Protein AF-A0A8J1U2Q8-F1 (afdb_monomer_lite)

Secondary structure (DSSP, 8-state):
----HHHHHHHH-HHHHHHHHHH---TTS-HHHHHHHHHHHHHHH-SS-STTHHHIIIIIHHHHHHHHHHHHHT--HHHHHHHHHHHHHHHHHHHHHTT--

Radius of gyration: 15.19 Å; chains: 1; bounding box: 33×41×39 Å

pLDDT: mean 83.99, std 15.17, range [39.38, 96.31]

Foldseek 3Di:
DDDDQLVVLCVVDDPSLVVLLVLQQQPVDDPVVLVVQLVVVCVVPVVPHCPCVSVCRSPVSSVVSLVVCCVVVVDDSVVSSVVSVVNRVVVVVVVVVVVPD

Sequence (101 aa):
KVYNRRHEDYKQGGKAKVNLMYQVRLGIFYEEQHEVVIEQLMAIFCKTNFTLLDYILKVLLPEMLVKIYMDVKHSTHDEAEQFMEDALENSQDFMLIDKTV

Structure (mmCIF, N/CA/C/O backbone):
data_AF-A0A8J1U2Q8-F1
#
_entry.id   AF-A0A8J1U2Q8-F1
#
loop_
_atom_site.group_PDB
_atom_site.id
_atom_site.type_symbol
_atom_site.label_atom_id
_atom_site.label_alt_id
_atom_site.label_comp_id
_atom_site.label_asym_id
_atom_site.label_entity_id
_atom_site.label_seq_id
_atom_site.pdbx_PDB_ins_code
_atom_site.Cartn_x
_atom_site.Cartn_y
_atom_site.Cartn_z
_atom_site.occupancy
_atom_site.B_iso_or_equiv
_atom_site.auth_seq_id
_atom_site.auth_comp_id
_atom_site.auth_asym_id
_atom_site.auth_atom_id
_atom_site.pdbx_PDB_model_num
ATOM 1 N N . LYS A 1 1 ? 5.733 -14.285 11.257 1.00 59.59 1 LYS A N 1
ATOM 2 C CA . LYS A 1 1 ? 5.153 -13.081 10.611 1.00 59.59 1 LYS A CA 1
ATOM 3 C C . LYS A 1 1 ? 6.172 -12.571 9.612 1.00 59.59 1 LYS A C 1
ATOM 5 O O . LYS A 1 1 ? 7.338 -12.529 9.976 1.00 59.59 1 LYS A O 1
ATOM 10 N N . VAL A 1 2 ? 5.754 -12.252 8.390 1.00 82.12 2 VAL A N 1
ATOM 11 C CA . VAL A 1 2 ? 6.619 -11.579 7.411 1.00 82.12 2 VAL A CA 1
ATOM 12 C C . VAL A 1 2 ? 6.693 -10.103 7.803 1.00 82.12 2 VAL A C 1
ATOM 14 O O . VAL A 1 2 ? 5.667 -9.528 8.164 1.00 82.12 2 VAL A O 1
ATOM 17 N N . TYR A 1 3 ? 7.897 -9.535 7.830 1.00 87.56 3 TYR A N 1
ATOM 18 C CA . TYR A 1 3 ? 8.102 -8.122 8.141 1.00 87.56 3 TYR A CA 1
ATOM 19 C C . TYR A 1 3 ? 7.622 -7.255 6.974 1.00 87.56 3 TYR A C 1
ATOM 21 O O . TYR A 1 3 ? 7.852 -7.594 5.817 1.00 87.56 3 TYR A O 1
ATOM 29 N N . ASN A 1 4 ? 6.966 -6.139 7.286 1.00 89.88 4 ASN A N 1
ATOM 30 C CA . ASN A 1 4 ? 6.570 -5.137 6.309 1.00 89.88 4 ASN A CA 1
ATOM 31 C C . ASN A 1 4 ? 6.716 -3.744 6.935 1.00 89.88 4 ASN A C 1
ATOM 33 O O . ASN A 1 4 ? 6.095 -3.464 7.964 1.00 89.88 4 ASN A O 1
ATOM 37 N N . ARG A 1 5 ? 7.530 -2.877 6.320 1.00 91.69 5 ARG A N 1
ATOM 38 C CA . ARG A 1 5 ? 7.861 -1.551 6.865 1.00 91.69 5 ARG A CA 1
ATOM 39 C C . ARG A 1 5 ? 6.610 -0.698 7.077 1.00 91.69 5 ARG A C 1
ATOM 41 O O . ARG A 1 5 ? 6.402 -0.192 8.177 1.00 91.69 5 ARG A O 1
ATOM 48 N N . ARG A 1 6 ? 5.736 -0.602 6.064 1.00 92.38 6 ARG A N 1
ATOM 49 C CA . ARG A 1 6 ? 4.513 0.220 6.130 1.00 92.38 6 ARG A CA 1
ATOM 50 C C . ARG A 1 6 ? 3.553 -0.260 7.215 1.00 92.38 6 ARG A C 1
ATOM 52 O O . ARG A 1 6 ? 2.940 0.555 7.903 1.00 92.38 6 ARG A O 1
ATOM 59 N N . HIS A 1 7 ? 3.442 -1.574 7.408 1.00 94.62 7 HIS A N 1
ATOM 60 C CA . HIS A 1 7 ? 2.652 -2.155 8.488 1.00 94.62 7 HIS A CA 1
ATOM 61 C C . HIS A 1 7 ? 3.179 -1.752 9.870 1.00 94.62 7 HIS A C 1
ATOM 63 O O . HIS A 1 7 ? 2.393 -1.351 10.734 1.00 94.62 7 HIS A O 1
ATOM 69 N N . GLU A 1 8 ? 4.492 -1.852 10.088 1.00 95.81 8 GLU A N 1
ATOM 70 C CA . GLU A 1 8 ? 5.087 -1.494 11.377 1.00 95.81 8 GLU A CA 1
ATOM 71 C C . GLU A 1 8 ? 4.986 0.013 11.646 1.00 95.81 8 GLU A C 1
ATOM 73 O O . GLU A 1 8 ? 4.562 0.395 12.737 1.00 95.81 8 GLU A O 1
ATOM 78 N N . ASP A 1 9 ? 5.222 0.865 10.644 1.00 95.06 9 ASP A N 1
ATOM 79 C CA . ASP A 1 9 ? 5.048 2.321 10.754 1.00 95.06 9 ASP A CA 1
ATOM 80 C C . ASP A 1 9 ? 3.594 2.708 11.070 1.00 95.06 9 ASP A C 1
ATOM 82 O O . ASP A 1 9 ? 3.325 3.591 11.893 1.00 95.06 9 ASP A O 1
ATOM 86 N N . TYR A 1 10 ? 2.626 2.015 10.459 1.00 95.31 10 TYR A N 1
ATOM 87 C CA . TYR A 1 10 ? 1.210 2.238 10.737 1.00 95.31 10 TYR A CA 1
ATOM 88 C C . TYR A 1 10 ? 0.865 1.877 12.185 1.00 95.31 10 TYR A C 1
ATOM 90 O O . TYR A 1 10 ? 0.143 2.620 12.854 1.00 95.31 10 TYR A O 1
ATOM 98 N N . LYS A 1 11 ? 1.388 0.747 12.679 1.00 95.06 11 LYS A N 1
ATOM 99 C CA . LYS A 1 11 ? 1.184 0.286 14.059 1.00 95.06 11 LYS A CA 1
ATOM 100 C C . LYS A 1 11 ? 1.890 1.158 15.087 1.00 95.06 11 LYS A C 1
ATOM 102 O O . LYS A 1 11 ? 1.342 1.357 16.168 1.00 95.06 11 LYS A O 1
ATOM 107 N N . GLN A 1 12 ? 3.071 1.677 14.759 1.00 95.88 12 GLN A N 1
ATOM 108 C CA . GLN A 1 12 ? 3.791 2.629 15.598 1.00 95.88 12 GLN A CA 1
ATOM 109 C C . GLN A 1 12 ? 2.983 3.921 15.794 1.00 95.88 12 GLN A C 1
ATOM 111 O O . GLN A 1 12 ? 3.045 4.535 16.860 1.00 95.88 12 GLN A O 1
ATOM 116 N N . GLY A 1 13 ? 2.181 4.316 14.801 1.00 93.25 13 GLY A N 1
ATOM 117 C CA . GLY A 1 13 ? 1.308 5.479 14.907 1.00 93.25 13 GLY A CA 1
ATOM 118 C C . GLY A 1 13 ? 2.079 6.801 14.842 1.00 93.25 13 GLY A C 1
ATOM 119 O O . GLY A 1 13 ? 3.178 6.887 14.291 1.00 93.25 13 GLY A O 1
ATOM 120 N N . GLY A 1 14 ? 1.476 7.865 15.383 1.00 93.75 14 GLY A N 1
ATOM 121 C CA . GLY A 1 14 ? 2.096 9.190 15.483 1.00 93.75 14 GLY A CA 1
ATOM 122 C C . GLY A 1 14 ? 2.699 9.688 14.164 1.00 93.75 14 GLY A C 1
ATOM 123 O O . GLY A 1 14 ? 2.082 9.586 13.103 1.00 93.75 14 GLY A O 1
ATOM 124 N N . LYS A 1 15 ? 3.929 10.211 14.234 1.00 92.94 15 LYS A N 1
ATOM 125 C CA . LYS A 1 15 ? 4.656 10.744 13.071 1.00 92.94 15 LYS A CA 1
ATOM 126 C C . LYS A 1 15 ? 4.930 9.680 12.001 1.00 92.94 15 LYS A C 1
ATOM 128 O O . LYS A 1 15 ? 4.839 10.000 10.822 1.00 92.94 15 LYS A O 1
ATOM 133 N N . ALA A 1 16 ? 5.213 8.433 12.388 1.00 92.50 16 ALA A N 1
ATOM 134 C CA . ALA A 1 16 ? 5.478 7.348 11.439 1.00 92.50 16 ALA A CA 1
ATOM 135 C C . ALA A 1 16 ? 4.249 7.076 10.558 1.00 92.50 16 ALA A C 1
ATOM 137 O O . ALA A 1 16 ? 4.331 7.115 9.333 1.00 92.50 16 ALA A O 1
ATOM 138 N N . LYS A 1 17 ? 3.070 6.953 11.178 1.00 92.00 17 LYS A N 1
ATOM 139 C CA . LYS A 1 17 ? 1.806 6.771 10.455 1.00 92.00 17 LYS A CA 1
ATOM 140 C C . LYS A 1 17 ? 1.428 7.966 9.573 1.00 92.00 17 LYS A C 1
ATOM 142 O O . LYS A 1 17 ? 0.849 7.774 8.507 1.00 92.00 17 LYS A O 1
ATOM 147 N N . VAL A 1 18 ? 1.712 9.195 10.009 1.00 88.50 18 VAL A N 1
ATOM 148 C CA . VAL A 1 18 ? 1.483 10.396 9.183 1.00 88.50 18 VAL A CA 1
ATOM 149 C C . VAL A 1 18 ? 2.408 10.392 7.966 1.00 88.50 18 VAL A C 1
ATOM 151 O O . VAL A 1 18 ? 1.950 10.649 6.856 1.00 88.50 18 VAL A O 1
ATOM 154 N N . ASN A 1 19 ? 3.677 10.022 8.153 1.00 89.00 19 ASN A N 1
ATOM 155 C CA . ASN A 1 19 ? 4.663 9.969 7.078 1.00 89.00 19 ASN A CA 1
ATOM 156 C C . ASN A 1 19 ? 4.283 8.990 5.962 1.00 89.00 19 ASN A C 1
ATOM 158 O O . ASN A 1 19 ? 4.602 9.262 4.808 1.00 89.00 19 ASN A O 1
ATOM 162 N N . LEU A 1 20 ? 3.554 7.910 6.271 1.00 88.94 20 LEU A N 1
ATOM 163 C CA . LEU A 1 20 ? 3.072 6.964 5.258 1.00 88.94 20 LEU A CA 1
ATOM 164 C C . LEU A 1 20 ? 2.271 7.643 4.147 1.00 88.94 20 LEU A C 1
ATOM 166 O O . LEU A 1 20 ? 2.429 7.278 2.991 1.00 88.94 20 LEU A O 1
ATOM 170 N N . MET A 1 21 ? 1.478 8.669 4.466 1.00 80.25 21 MET A N 1
ATOM 171 C CA . MET A 1 21 ? 0.688 9.404 3.470 1.00 80.25 21 MET A CA 1
ATOM 172 C C . MET A 1 21 ? 1.564 10.079 2.409 1.00 80.25 21 MET A C 1
ATOM 174 O O . MET A 1 21 ? 1.166 10.187 1.255 1.00 80.25 21 MET A O 1
ATOM 178 N N . TYR A 1 22 ? 2.775 10.484 2.788 1.00 76.75 22 TYR A N 1
ATOM 179 C CA . TYR A 1 22 ? 3.754 11.075 1.880 1.00 76.75 22 TYR A CA 1
ATOM 180 C C . TYR A 1 22 ? 4.638 10.036 1.190 1.00 76.75 22 TYR A C 1
ATOM 182 O O . TYR A 1 22 ? 5.390 10.416 0.301 1.00 76.75 22 TYR A O 1
ATOM 190 N N . GLN A 1 23 ? 4.569 8.763 1.586 1.00 72.44 23 GLN A N 1
ATOM 191 C CA . GLN A 1 23 ? 5.306 7.642 0.987 1.00 72.44 23 GLN A CA 1
ATOM 192 C C . GLN A 1 23 ? 4.439 6.802 0.038 1.00 72.44 23 GLN A C 1
ATOM 194 O O . GLN A 1 23 ? 4.927 5.843 -0.555 1.00 72.44 23 GLN A O 1
ATOM 199 N N . VAL A 1 24 ? 3.155 7.137 -0.115 1.00 67.44 24 VAL A N 1
ATOM 200 C CA . VAL A 1 24 ? 2.298 6.522 -1.129 1.00 67.44 24 VAL A CA 1
ATOM 201 C C . VAL A 1 24 ? 2.754 7.034 -2.499 1.00 67.44 24 VAL A C 1
ATOM 203 O O . VAL A 1 24 ? 2.594 8.207 -2.838 1.00 67.44 24 VAL A O 1
ATOM 206 N N . ARG A 1 25 ? 3.417 6.155 -3.249 1.00 70.25 25 ARG A N 1
ATOM 207 C CA . ARG A 1 25 ? 4.075 6.429 -4.529 1.00 70.25 25 ARG A CA 1
ATOM 208 C C . ARG A 1 25 ? 3.429 5.528 -5.580 1.00 70.25 25 ARG A C 1
ATOM 210 O O . ARG A 1 25 ? 3.776 4.362 -5.689 1.00 70.25 25 ARG A O 1
ATOM 217 N N . LEU A 1 26 ? 2.422 6.053 -6.276 1.00 68.56 26 LEU A N 1
ATOM 218 C CA . LEU A 1 26 ? 1.540 5.261 -7.145 1.00 68.56 26 LEU A CA 1
ATOM 219 C C . LEU A 1 26 ? 1.823 5.435 -8.654 1.00 68.56 26 LEU A C 1
ATOM 221 O O . LEU A 1 26 ? 1.186 4.800 -9.480 1.00 68.56 26 LEU A O 1
ATOM 225 N N . GLY A 1 27 ? 2.765 6.303 -9.032 1.00 68.19 27 GLY A N 1
ATOM 226 C CA . GLY A 1 27 ? 2.766 6.981 -10.338 1.00 68.19 27 GLY A CA 1
ATOM 227 C C . GLY A 1 27 ? 2.977 6.149 -11.601 1.00 68.19 27 GLY A C 1
ATOM 228 O O . GLY A 1 27 ? 2.783 6.685 -12.684 1.00 68.19 27 GLY A O 1
ATOM 229 N N . ILE A 1 28 ? 3.363 4.876 -11.505 1.00 81.62 28 ILE A N 1
ATOM 230 C CA . ILE A 1 28 ? 3.468 4.011 -12.695 1.00 81.62 28 ILE A CA 1
ATOM 231 C C . ILE A 1 28 ? 2.115 3.449 -13.136 1.00 81.62 28 ILE A C 1
ATOM 233 O O . ILE A 1 28 ? 1.993 2.922 -14.240 1.00 81.62 28 ILE A O 1
ATOM 237 N N . PHE A 1 29 ? 1.126 3.514 -12.250 1.00 84.44 29 PHE A N 1
ATOM 238 C CA . PHE A 1 29 ? -0.221 3.042 -12.488 1.00 84.44 29 PHE A CA 1
ATOM 239 C C . PHE A 1 29 ? -1.136 4.246 -12.722 1.00 84.44 29 PHE A C 1
ATOM 241 O O . PHE A 1 29 ? -0.951 5.329 -12.159 1.00 84.44 29 PHE A O 1
ATOM 248 N N . TYR A 1 30 ? -2.125 4.052 -13.586 1.00 85.69 30 TYR A N 1
ATOM 249 C CA . TYR A 1 30 ? -3.162 5.045 -13.826 1.00 85.69 30 TYR A CA 1
ATOM 250 C C . TYR A 1 30 ? -4.114 5.131 -12.631 1.00 85.69 30 TYR A C 1
ATOM 252 O O . TYR A 1 30 ? -4.275 4.171 -11.873 1.00 85.69 30 TYR A O 1
ATOM 260 N N . GLU A 1 31 ? -4.782 6.273 -12.480 1.00 86.38 31 GLU A N 1
ATOM 261 C CA . GLU A 1 31 ? -5.727 6.498 -11.385 1.00 86.38 31 GLU A CA 1
ATOM 262 C C . GLU A 1 31 ? -6.842 5.447 -11.376 1.00 86.38 31 GLU A C 1
ATOM 264 O O . GLU A 1 31 ? -7.130 4.868 -10.331 1.00 86.38 31 GLU A O 1
ATOM 269 N N . GLU A 1 32 ? -7.351 5.073 -12.550 1.00 91.19 32 GLU A N 1
ATOM 270 C CA . GLU A 1 32 ? -8.364 4.029 -12.706 1.00 91.19 32 GLU A CA 1
ATOM 271 C C . GLU A 1 32 ? -7.863 2.663 -12.208 1.00 91.19 32 GLU A C 1
ATOM 273 O O . GLU A 1 32 ? -8.627 1.854 -11.684 1.00 91.19 32 GLU A O 1
ATOM 278 N N . GLN A 1 33 ? -6.560 2.386 -12.329 1.00 90.88 33 GLN A N 1
ATOM 279 C CA . GLN A 1 33 ? -5.972 1.155 -11.797 1.00 90.88 33 GLN A CA 1
ATOM 280 C C . GLN A 1 33 ? -5.892 1.194 -10.269 1.00 90.88 33 GLN A C 1
ATOM 282 O O . GLN A 1 33 ? -6.103 0.165 -9.622 1.00 90.88 33 GLN A O 1
ATOM 287 N N . HIS A 1 34 ? -5.632 2.362 -9.675 1.00 91.06 34 HIS A N 1
ATOM 288 C CA . HIS A 1 34 ? -5.697 2.525 -8.222 1.00 91.06 34 HIS A CA 1
ATOM 289 C C . HIS A 1 34 ? -7.114 2.310 -7.716 1.00 91.06 34 HIS A C 1
ATOM 291 O O . HIS A 1 34 ? -7.295 1.570 -6.753 1.00 91.06 34 HIS A O 1
ATOM 297 N N . GLU A 1 35 ? -8.103 2.919 -8.371 1.00 92.81 35 GLU A N 1
ATOM 298 C CA . GLU A 1 35 ? -9.514 2.790 -8.011 1.00 92.81 35 GLU A CA 1
ATOM 299 C C . GLU A 1 35 ? -9.949 1.327 -8.018 1.00 92.81 35 GLU A C 1
ATOM 301 O O . GLU A 1 35 ? -10.447 0.844 -7.004 1.00 92.81 35 GLU A O 1
ATOM 306 N N . VAL A 1 36 ? -9.638 0.580 -9.083 1.00 96.12 36 VAL A N 1
ATOM 307 C CA . VAL A 1 36 ? -9.943 -0.857 -9.158 1.00 96.12 36 VAL A CA 1
ATOM 308 C C . VAL A 1 36 ? -9.320 -1.624 -7.987 1.00 96.12 36 VAL A C 1
ATOM 310 O O . VAL A 1 36 ? -9.976 -2.463 -7.368 1.00 96.12 36 VAL A O 1
ATOM 313 N N . VAL A 1 37 ? -8.063 -1.349 -7.630 1.00 94.81 37 VAL A N 1
ATOM 314 C CA . VAL A 1 37 ? -7.416 -2.026 -6.494 1.00 94.81 37 VAL A CA 1
ATOM 315 C C . VAL A 1 37 ? -8.052 -1.612 -5.161 1.00 94.81 37 VAL A C 1
ATOM 317 O O . VAL A 1 37 ? -8.292 -2.473 -4.311 1.00 94.81 37 VAL A O 1
ATOM 320 N N . ILE A 1 38 ? -8.361 -0.328 -4.969 1.00 94.31 38 ILE A N 1
ATOM 321 C CA . ILE A 1 38 ? -9.022 0.194 -3.764 1.00 94.31 38 ILE A CA 1
ATOM 322 C C . ILE A 1 38 ? -10.399 -0.442 -3.591 1.00 94.31 38 ILE A C 1
ATOM 324 O O . ILE A 1 38 ? -10.695 -0.935 -2.503 1.00 94.31 38 ILE A O 1
ATOM 328 N N . GLU A 1 39 ? -11.219 -0.474 -4.641 1.00 95.38 39 GLU A N 1
ATOM 329 C CA . GLU A 1 39 ? -12.555 -1.069 -4.623 1.00 95.38 39 GLU A CA 1
ATOM 330 C C . GLU A 1 39 ? -12.496 -2.533 -4.193 1.00 95.38 39 GLU A C 1
ATOM 332 O O . GLU A 1 39 ? -13.234 -2.954 -3.299 1.00 95.38 39 GLU A O 1
ATOM 337 N N . GLN A 1 40 ? -11.548 -3.295 -4.742 1.00 96.31 40 GLN A N 1
ATOM 338 C CA . GLN A 1 40 ? -11.369 -4.700 -4.386 1.00 96.31 40 GLN A CA 1
ATOM 339 C C . GLN A 1 40 ? -10.881 -4.874 -2.943 1.00 96.31 40 GLN A C 1
ATOM 341 O O . GLN A 1 40 ? -11.388 -5.730 -2.212 1.00 96.31 40 GLN A O 1
ATOM 346 N N . LEU A 1 41 ? -9.945 -4.040 -2.481 1.00 95.44 41 LEU A N 1
ATOM 347 C CA . LEU A 1 41 ? -9.502 -4.050 -1.085 1.00 95.44 41 LEU A CA 1
ATOM 348 C C . LEU A 1 41 ? -10.651 -3.682 -0.135 1.00 95.44 41 LEU A C 1
ATOM 350 O O . LEU A 1 41 ? -10.838 -4.338 0.891 1.00 95.44 41 LEU A O 1
ATOM 354 N N . MET A 1 42 ? -11.468 -2.689 -0.475 1.00 95.12 42 MET A N 1
ATOM 355 C CA . MET A 1 42 ? -12.642 -2.304 0.308 1.00 95.12 42 MET A CA 1
ATOM 356 C C . MET A 1 42 ? -13.706 -3.406 0.314 1.00 95.12 42 MET A C 1
ATOM 358 O O . MET A 1 42 ? -14.261 -3.701 1.372 1.00 95.12 42 MET A O 1
ATOM 362 N N . ALA A 1 43 ? -13.940 -4.082 -0.810 1.00 94.75 43 ALA A N 1
ATOM 363 C CA . ALA A 1 43 ? -14.856 -5.217 -0.885 1.00 94.75 43 ALA A CA 1
ATOM 364 C C . ALA A 1 43 ? -14.405 -6.400 -0.008 1.00 94.75 43 ALA A C 1
ATOM 366 O O . ALA A 1 43 ? -15.240 -7.161 0.486 1.00 94.75 43 ALA A O 1
ATOM 367 N N . ILE A 1 44 ? -13.099 -6.565 0.223 1.00 94.12 44 ILE A N 1
ATOM 368 C CA . ILE A 1 44 ? -12.551 -7.612 1.097 1.00 94.12 44 ILE A CA 1
ATOM 369 C C . ILE A 1 44 ? -12.586 -7.183 2.570 1.00 94.12 44 ILE A C 1
ATOM 371 O O . ILE A 1 44 ? -13.063 -7.945 3.414 1.00 94.12 44 ILE A O 1
ATOM 375 N N . PHE A 1 45 ? -12.097 -5.979 2.881 1.00 92.56 45 PHE A N 1
ATOM 376 C CA . PHE A 1 45 ? -11.788 -5.547 4.250 1.00 92.56 45 PHE A CA 1
ATOM 377 C C . PHE A 1 45 ? -12.822 -4.598 4.872 1.00 92.56 45 PHE A C 1
ATOM 379 O O . PHE A 1 45 ? -12.924 -4.535 6.095 1.00 92.56 45 PHE A O 1
ATOM 386 N N . CYS A 1 46 ? -13.614 -3.896 4.063 1.00 92.00 46 CYS A N 1
ATOM 387 C CA . CYS A 1 46 ? -14.583 -2.884 4.497 1.00 92.00 46 CYS A CA 1
ATOM 388 C C . CYS A 1 46 ? -16.040 -3.284 4.198 1.00 92.00 46 CYS A C 1
ATOM 390 O O . CYS A 1 46 ? -16.885 -2.426 3.962 1.00 92.00 46 CYS A O 1
ATOM 392 N N . LYS A 1 47 ? -16.365 -4.587 4.226 1.00 85.25 47 LYS A N 1
ATOM 393 C CA . LYS A 1 47 ? -17.713 -5.103 3.894 1.00 85.25 47 LYS A CA 1
ATOM 394 C C . LYS A 1 47 ? -18.844 -4.487 4.718 1.00 85.25 47 LYS A C 1
ATOM 396 O O . LYS A 1 47 ? -19.947 -4.317 4.210 1.00 85.25 47 LYS A O 1
ATOM 401 N N . THR A 1 48 ? -18.580 -4.205 5.992 1.00 84.44 48 THR A N 1
ATOM 402 C CA . THR A 1 48 ? -19.606 -3.763 6.953 1.00 84.44 48 THR A CA 1
ATOM 403 C C . THR A 1 48 ? -19.378 -2.332 7.436 1.00 84.44 48 THR A C 1
ATOM 405 O O . THR A 1 48 ? -20.325 -1.659 7.829 1.00 84.44 48 THR A O 1
ATOM 408 N N . ASN A 1 49 ? -18.130 -1.858 7.442 1.00 89.00 49 ASN A N 1
ATOM 409 C CA . ASN A 1 49 ? -17.768 -0.495 7.823 1.00 89.00 49 ASN A CA 1
ATOM 410 C C . ASN A 1 49 ? -16.417 -0.097 7.208 1.00 89.00 49 ASN A C 1
ATOM 412 O O . ASN A 1 49 ? -15.662 -0.943 6.737 1.00 89.00 49 ASN A O 1
ATOM 416 N N . PHE A 1 50 ? -16.099 1.196 7.262 1.00 90.38 50 PHE A N 1
ATOM 417 C CA . PHE A 1 50 ? -14.879 1.771 6.685 1.00 90.38 50 PHE A CA 1
ATOM 418 C C . PHE A 1 50 ? -13.734 1.934 7.693 1.00 90.38 50 PHE A C 1
ATOM 420 O O . PHE A 1 50 ? -12.817 2.721 7.467 1.00 90.38 50 PHE A O 1
ATOM 427 N N . THR A 1 51 ? -13.747 1.208 8.815 1.00 90.88 51 THR A N 1
ATOM 428 C CA . THR A 1 51 ? -12.737 1.371 9.877 1.00 90.88 51 THR A CA 1
ATOM 429 C C . THR A 1 51 ? -11.313 1.084 9.386 1.00 90.88 51 THR A C 1
ATOM 431 O O . THR A 1 51 ? -10.355 1.661 9.898 1.00 90.88 51 THR A O 1
ATOM 434 N N . LEU A 1 52 ? -11.163 0.232 8.369 1.00 93.12 52 LEU A N 1
ATOM 435 C CA . LEU A 1 52 ? -9.871 -0.116 7.776 1.00 93.12 52 LEU A CA 1
ATOM 436 C C . LEU A 1 52 ? -9.487 0.753 6.573 1.00 93.12 52 LEU A C 1
ATOM 438 O O . LEU A 1 52 ? -8.417 0.537 6.014 1.00 93.12 52 LEU A O 1
ATOM 442 N N . LEU A 1 53 ? -10.293 1.747 6.187 1.00 93.12 53 LEU A N 1
ATOM 443 C CA . LEU A 1 53 ? -10.024 2.558 4.997 1.00 93.12 53 LEU A CA 1
ATOM 444 C C . LEU A 1 53 ? -8.673 3.285 5.082 1.00 93.12 53 LEU A C 1
ATOM 446 O O . LEU A 1 53 ? -7.886 3.238 4.144 1.00 93.12 53 LEU A O 1
ATOM 450 N N . ASP A 1 54 ? -8.352 3.875 6.233 1.00 93.12 54 ASP A N 1
ATOM 451 C CA . ASP A 1 54 ? -7.060 4.544 6.443 1.00 93.12 54 ASP A CA 1
ATOM 452 C C . ASP A 1 54 ? -5.871 3.569 6.328 1.00 93.12 54 ASP A C 1
ATOM 454 O O . ASP A 1 54 ? -4.821 3.921 5.794 1.00 93.12 54 ASP A O 1
ATOM 458 N N . TYR A 1 55 ? -6.048 2.322 6.774 1.00 94.25 55 TYR A N 1
ATOM 459 C CA . TYR A 1 55 ? -5.048 1.264 6.617 1.00 94.25 55 TYR A CA 1
ATOM 460 C C . TYR A 1 55 ? -4.932 0.794 5.163 1.00 94.25 55 TYR A C 1
ATOM 462 O O . TYR A 1 55 ? -3.827 0.549 4.682 1.00 94.25 55 TYR A O 1
ATOM 470 N N . ILE A 1 56 ? -6.054 0.704 4.443 1.00 94.75 56 ILE A N 1
ATOM 471 C CA . ILE A 1 56 ? -6.064 0.378 3.015 1.00 94.75 56 ILE A CA 1
ATOM 472 C C . ILE A 1 56 ? -5.231 1.403 2.253 1.00 94.75 56 ILE A C 1
ATOM 474 O O . ILE A 1 56 ? -4.286 1.024 1.572 1.00 94.75 56 ILE A O 1
ATOM 478 N N . LEU A 1 57 ? -5.523 2.691 2.426 1.00 92.12 57 LEU A N 1
ATOM 479 C CA . LEU A 1 57 ? -4.877 3.752 1.657 1.00 92.12 57 LEU A CA 1
ATOM 480 C C . LEU A 1 57 ? -3.385 3.905 1.988 1.00 92.12 57 LEU A C 1
ATOM 482 O O . LEU A 1 57 ? -2.581 4.145 1.093 1.00 92.12 57 LEU A O 1
ATOM 486 N N . LYS A 1 58 ? -2.996 3.750 3.261 1.00 92.00 58 LYS A N 1
ATOM 487 C CA . LYS A 1 58 ? -1.604 3.960 3.707 1.00 92.00 58 LYS A CA 1
ATOM 488 C C . LYS A 1 58 ? -0.718 2.721 3.625 1.00 92.00 58 LYS A C 1
ATOM 490 O O . LYS A 1 58 ? 0.502 2.863 3.655 1.00 92.00 58 LYS A O 1
ATOM 495 N N . VAL A 1 59 ? -1.306 1.524 3.586 1.00 93.12 59 VAL A N 1
ATOM 496 C CA . VAL A 1 59 ? -0.561 0.259 3.659 1.00 93.12 59 VAL A CA 1
ATOM 497 C C . VAL A 1 59 ? -0.967 -0.692 2.543 1.00 93.12 59 VAL A C 1
ATOM 499 O O . VAL A 1 59 ? -0.132 -1.026 1.715 1.00 93.12 59 VAL A O 1
ATOM 502 N N . LEU A 1 60 ? -2.223 -1.138 2.484 1.00 94.44 60 LEU A N 1
ATOM 503 C CA . LEU A 1 60 ? -2.573 -2.235 1.570 1.00 94.44 60 LEU A CA 1
ATOM 504 C C . LEU A 1 60 ? -2.513 -1.841 0.097 1.00 94.44 60 LEU A C 1
ATOM 506 O O . LEU A 1 60 ? -2.025 -2.629 -0.699 1.00 94.44 60 LEU A O 1
ATOM 510 N N . LEU A 1 61 ? -2.989 -0.651 -0.262 1.00 93.38 61 LEU A N 1
ATOM 511 C CA . LEU A 1 61 ? -2.942 -0.155 -1.633 1.00 9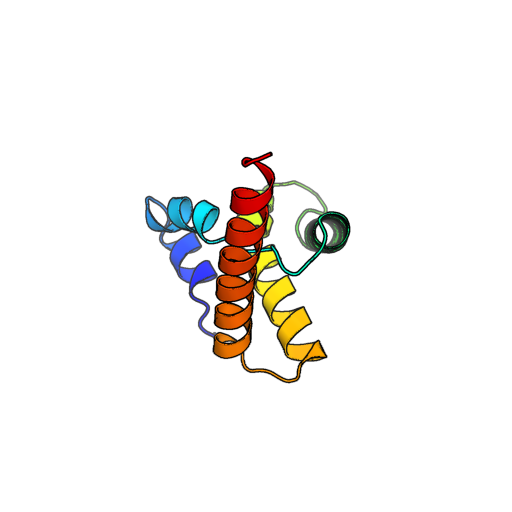3.38 61 LEU A CA 1
ATOM 512 C C . LEU A 1 61 ? -1.501 -0.074 -2.162 1.00 93.38 61 LEU A C 1
ATOM 514 O O . LEU A 1 61 ? -1.227 -0.742 -3.160 1.00 93.38 61 LEU A O 1
ATOM 518 N N . PRO A 1 62 ? -0.568 0.668 -1.525 1.00 91.88 62 PRO A N 1
ATOM 519 C CA . PRO A 1 62 ? 0.800 0.740 -2.026 1.00 91.88 62 PRO A CA 1
ATOM 520 C C . PRO A 1 62 ? 1.470 -0.640 -2.066 1.00 91.88 62 PRO A C 1
ATOM 522 O O . PRO A 1 62 ? 2.077 -0.977 -3.073 1.00 91.88 62 PRO A O 1
ATOM 525 N N . GLU A 1 63 ? 1.300 -1.487 -1.046 1.00 93.06 63 GLU A N 1
ATOM 526 C CA . GLU A 1 63 ? 1.877 -2.844 -1.053 1.00 93.06 63 GLU A CA 1
ATOM 527 C C . GLU A 1 63 ? 1.278 -3.754 -2.131 1.00 93.06 63 GLU A C 1
ATOM 529 O O . GLU A 1 63 ? 1.981 -4.585 -2.703 1.00 93.06 63 GLU A O 1
ATOM 534 N N . MET A 1 64 ? -0.016 -3.616 -2.428 1.00 93.81 64 MET A N 1
ATOM 535 C CA . MET A 1 64 ? -0.665 -4.405 -3.471 1.00 93.81 64 MET A CA 1
ATOM 536 C C . MET A 1 64 ? -0.150 -4.012 -4.853 1.00 93.81 64 MET A C 1
ATOM 538 O O . MET A 1 64 ? 0.112 -4.883 -5.675 1.00 93.81 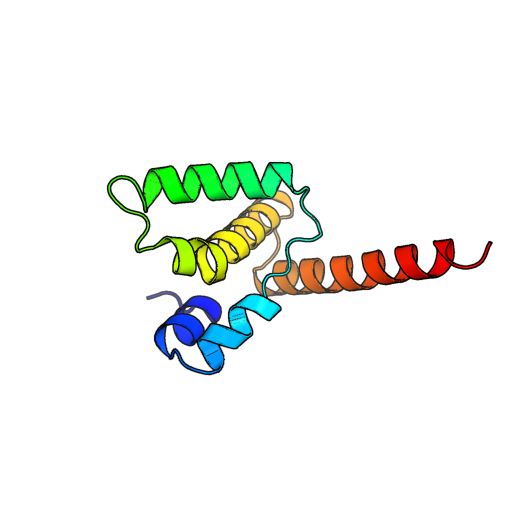64 MET A O 1
ATOM 542 N N . LEU A 1 65 ? 0.046 -2.719 -5.099 1.00 92.00 65 LEU A N 1
ATOM 543 C CA . LEU A 1 65 ? 0.610 -2.232 -6.356 1.00 92.00 65 LEU A CA 1
ATOM 544 C C . LEU A 1 65 ? 2.070 -2.661 -6.525 1.00 92.00 65 LEU A C 1
ATOM 546 O O . LEU A 1 65 ? 2.436 -3.135 -7.602 1.00 92.00 65 LEU A O 1
ATOM 550 N N . VAL A 1 66 ? 2.866 -2.618 -5.447 1.00 91.88 66 VAL A N 1
ATOM 551 C CA . VAL A 1 66 ? 4.213 -3.214 -5.424 1.00 91.88 66 VAL A CA 1
ATOM 552 C C . VAL A 1 66 ? 4.143 -4.684 -5.802 1.00 91.88 66 VAL A C 1
ATOM 554 O O . VAL A 1 66 ? 4.864 -5.134 -6.691 1.00 91.88 66 VAL A O 1
ATOM 557 N N . LYS A 1 67 ? 3.230 -5.434 -5.185 1.00 92.94 67 LYS A N 1
ATOM 558 C CA . LYS A 1 67 ? 3.087 -6.863 -5.444 1.00 92.94 67 LYS A CA 1
ATOM 559 C C . LYS A 1 67 ? 2.669 -7.164 -6.886 1.00 92.94 67 LYS A C 1
ATOM 561 O O . LYS A 1 67 ? 3.244 -8.061 -7.497 1.00 92.94 67 LYS A O 1
ATOM 566 N N . ILE A 1 68 ? 1.731 -6.400 -7.446 1.00 92.75 68 ILE A N 1
ATOM 567 C CA . ILE A 1 68 ? 1.322 -6.511 -8.853 1.00 92.75 68 ILE A CA 1
ATOM 568 C C . ILE A 1 68 ? 2.525 -6.273 -9.772 1.00 92.75 68 ILE A C 1
ATOM 570 O O . ILE A 1 68 ? 2.747 -7.050 -10.700 1.00 92.75 68 ILE A O 1
ATOM 574 N N . TYR A 1 69 ? 3.331 -5.243 -9.503 1.00 91.81 69 TYR A N 1
ATOM 575 C CA . TYR A 1 69 ? 4.526 -4.963 -10.298 1.00 91.81 69 TYR A CA 1
ATOM 576 C C . TYR A 1 69 ? 5.551 -6.099 -10.215 1.00 91.81 69 TYR A C 1
ATOM 578 O O . TYR A 1 69 ? 6.020 -6.572 -11.252 1.00 91.81 69 TYR A O 1
ATOM 586 N N . MET A 1 70 ? 5.841 -6.584 -9.001 1.00 93.31 70 MET A N 1
ATOM 587 C CA . MET A 1 70 ? 6.724 -7.733 -8.777 1.00 93.31 70 MET A CA 1
ATOM 588 C C . MET A 1 70 ? 6.276 -8.955 -9.580 1.00 93.31 70 MET A C 1
ATOM 590 O O . MET A 1 70 ? 7.101 -9.623 -10.197 1.00 93.31 70 MET A O 1
ATOM 594 N N . ASP A 1 71 ? 4.973 -9.239 -9.599 1.00 95.06 71 ASP A N 1
ATOM 595 C CA . ASP A 1 71 ? 4.428 -10.408 -10.289 1.00 95.06 71 ASP A CA 1
ATOM 596 C C . ASP A 1 71 ? 4.505 -10.268 -11.818 1.00 95.06 71 ASP A C 1
ATOM 598 O O . ASP A 1 71 ? 4.786 -11.247 -12.507 1.00 95.06 71 ASP A O 1
ATOM 602 N N . VAL A 1 72 ? 4.324 -9.055 -12.354 1.00 92.50 72 VAL A N 1
ATOM 603 C CA . VAL A 1 72 ? 4.400 -8.771 -13.800 1.00 92.50 72 VAL A CA 1
ATOM 604 C C . VAL A 1 72 ? 5.842 -8.708 -14.309 1.00 92.50 72 VAL A C 1
ATOM 606 O O . VAL A 1 72 ? 6.119 -9.123 -15.434 1.00 92.50 72 VAL A O 1
ATOM 609 N N . LYS A 1 73 ? 6.760 -8.147 -13.517 1.00 91.94 73 LYS A N 1
ATOM 610 C CA . LYS A 1 73 ? 8.158 -7.911 -13.913 1.00 91.94 73 LYS A CA 1
ATOM 611 C C . LYS A 1 73 ? 9.140 -8.936 -13.365 1.00 91.94 73 LYS A C 1
ATOM 613 O O . LYS A 1 73 ? 10.314 -8.874 -13.715 1.00 91.94 73 LYS A O 1
ATOM 618 N N . HIS A 1 74 ? 8.664 -9.875 -12.551 1.00 93.50 74 HIS A N 1
ATOM 619 C CA . HIS A 1 74 ? 9.483 -10.866 -11.853 1.00 93.50 74 HIS A CA 1
ATOM 620 C C . HIS A 1 74 ? 10.617 -10.227 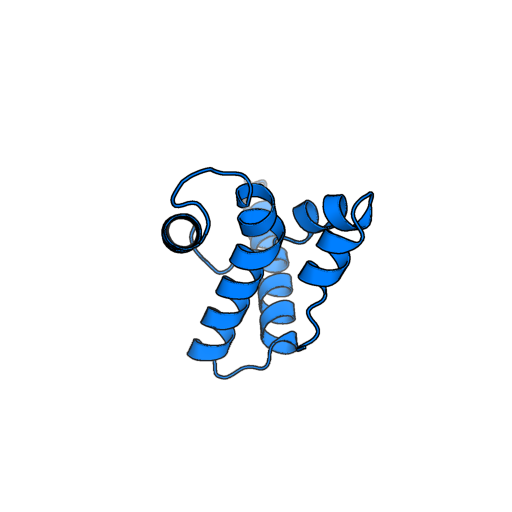-11.040 1.00 93.50 74 HIS A C 1
ATOM 622 O O . HIS A 1 74 ? 11.739 -10.730 -11.028 1.00 93.50 74 HIS A O 1
ATOM 628 N N . SER A 1 75 ? 10.319 -9.111 -10.371 1.00 93.12 75 SER A N 1
ATOM 629 C CA . SER A 1 75 ? 11.279 -8.372 -9.551 1.00 93.12 75 SER A CA 1
ATOM 630 C C . SER A 1 75 ? 11.127 -8.692 -8.066 1.00 93.12 75 SER A C 1
ATOM 632 O O . SER A 1 75 ? 10.108 -9.218 -7.601 1.00 93.12 75 SER A O 1
ATOM 634 N N . THR A 1 76 ? 12.143 -8.329 -7.295 1.00 93.50 76 THR A N 1
ATOM 635 C CA . THR A 1 76 ? 12.056 -8.279 -5.835 1.00 93.50 76 THR A CA 1
ATOM 636 C C . THR A 1 76 ? 11.202 -7.094 -5.370 1.00 93.50 76 THR A C 1
ATOM 638 O O . THR A 1 76 ? 10.825 -6.224 -6.160 1.00 93.50 76 THR A O 1
ATOM 641 N N . HIS A 1 77 ? 10.871 -7.079 -4.076 1.00 91.31 77 HIS A N 1
ATOM 642 C CA . HIS A 1 77 ? 10.120 -5.983 -3.455 1.00 91.31 77 HIS A CA 1
ATOM 643 C C . HIS A 1 77 ? 10.921 -4.676 -3.478 1.00 91.31 77 HIS A C 1
ATOM 645 O O . HIS A 1 77 ? 10.400 -3.676 -3.958 1.00 91.31 77 HIS A O 1
ATOM 651 N N . ASP A 1 78 ? 12.199 -4.721 -3.092 1.00 89.81 78 ASP A N 1
ATOM 652 C CA . ASP A 1 78 ? 13.087 -3.550 -3.092 1.00 89.81 78 ASP A CA 1
ATOM 653 C C . ASP A 1 78 ? 13.267 -2.964 -4.504 1.00 89.81 78 ASP A C 1
ATOM 655 O O . ASP A 1 78 ? 13.159 -1.756 -4.693 1.00 89.81 78 ASP A O 1
ATOM 659 N N . GLU A 1 79 ? 13.477 -3.809 -5.522 1.00 90.88 79 GLU A N 1
ATOM 660 C CA . GLU A 1 79 ? 13.576 -3.356 -6.921 1.00 90.88 79 GLU A CA 1
ATOM 661 C C . GLU A 1 79 ? 12.271 -2.722 -7.418 1.00 90.88 79 GLU A C 1
ATOM 663 O O . GLU A 1 79 ? 12.299 -1.735 -8.153 1.00 90.88 79 GLU A O 1
ATOM 668 N N . ALA A 1 80 ? 11.123 -3.286 -7.030 1.00 90.12 80 ALA A N 1
ATOM 669 C CA . ALA A 1 80 ? 9.820 -2.747 -7.392 1.00 90.12 80 ALA A CA 1
ATOM 670 C C . ALA A 1 80 ? 9.575 -1.386 -6.728 1.00 90.12 80 ALA A C 1
ATOM 672 O O . ALA A 1 80 ? 9.135 -0.456 -7.404 1.00 90.12 80 ALA A O 1
ATOM 673 N N . GLU A 1 81 ? 9.871 -1.260 -5.430 1.00 87.19 81 GLU A N 1
ATOM 674 C CA . GLU A 1 81 ? 9.775 0.009 -4.704 1.00 87.19 81 GLU A CA 1
ATOM 675 C C . GLU A 1 81 ? 10.663 1.079 -5.318 1.00 87.19 81 GLU A C 1
ATOM 677 O O . GLU A 1 81 ? 10.157 2.149 -5.650 1.00 87.19 81 GLU A O 1
ATOM 682 N N . GLN A 1 82 ? 11.946 0.772 -5.527 1.00 87.19 82 GLN A N 1
ATOM 683 C CA . GLN A 1 82 ? 12.893 1.722 -6.104 1.00 87.19 82 GLN A CA 1
ATOM 684 C C . GLN A 1 82 ? 12.432 2.188 -7.485 1.00 87.19 82 GLN A C 1
ATOM 686 O O . GLN A 1 82 ? 12.405 3.381 -7.763 1.00 87.19 82 GLN A O 1
ATOM 691 N N . PHE A 1 83 ? 11.983 1.265 -8.338 1.00 86.19 83 PHE A N 1
ATOM 692 C CA . PHE A 1 83 ? 11.477 1.628 -9.658 1.00 86.19 83 PHE A CA 1
ATOM 693 C C . PHE A 1 83 ? 10.258 2.560 -9.589 1.00 86.19 83 PHE A C 1
ATOM 695 O O . PHE A 1 83 ? 10.148 3.509 -10.365 1.00 86.19 83 PHE A O 1
ATOM 702 N N . MET A 1 84 ? 9.322 2.296 -8.674 1.00 82.31 84 MET A N 1
ATOM 703 C CA . MET A 1 84 ? 8.150 3.155 -8.488 1.00 82.31 84 MET A CA 1
ATOM 704 C C . MET A 1 84 ? 8.508 4.534 -7.933 1.00 82.31 84 MET A C 1
ATOM 706 O O . MET A 1 84 ? 7.823 5.506 -8.259 1.00 82.31 84 MET A O 1
ATOM 710 N N . GLU A 1 85 ? 9.558 4.630 -7.118 1.00 81.69 85 GLU A N 1
ATOM 711 C CA . GLU A 1 85 ? 10.114 5.906 -6.666 1.00 81.69 85 GLU A CA 1
ATOM 712 C C . GLU A 1 85 ? 10.727 6.678 -7.844 1.00 81.69 85 GLU A C 1
ATOM 714 O O . GLU A 1 85 ? 10.302 7.803 -8.120 1.00 81.69 85 GLU A O 1
ATOM 719 N N . ASP A 1 86 ? 11.608 6.041 -8.615 1.00 82.12 86 ASP A N 1
ATOM 720 C CA . ASP A 1 86 ? 12.308 6.660 -9.746 1.00 82.12 86 ASP A CA 1
ATOM 721 C C . ASP A 1 86 ? 11.338 7.138 -10.842 1.00 82.12 86 ASP A C 1
ATOM 723 O O . ASP A 1 86 ? 11.507 8.201 -11.444 1.00 82.12 86 ASP A O 1
ATOM 727 N N . ALA A 1 87 ? 10.286 6.368 -11.130 1.00 76.69 87 ALA A N 1
ATOM 728 C CA . ALA A 1 87 ? 9.317 6.720 -12.165 1.00 76.69 87 ALA A CA 1
ATOM 729 C C . ALA A 1 87 ? 8.514 7.990 -11.831 1.00 76.69 87 ALA A C 1
ATOM 731 O O . ALA A 1 87 ? 8.112 8.729 -12.735 1.00 76.69 87 ALA A O 1
ATOM 732 N N . LEU A 1 88 ? 8.297 8.272 -10.545 1.00 69.12 88 LEU A N 1
ATOM 733 C CA . LEU A 1 88 ? 7.627 9.492 -10.099 1.00 69.12 88 LEU A CA 1
ATOM 734 C C . LEU A 1 88 ? 8.520 10.723 -10.228 1.00 69.12 88 LEU A C 1
ATOM 736 O O . LEU A 1 88 ? 8.028 11.771 -10.642 1.00 69.12 88 LEU A O 1
ATOM 740 N N . GLU A 1 89 ? 9.812 10.594 -9.924 1.00 67.06 89 GLU A N 1
ATOM 741 C CA . GLU A 1 89 ? 10.785 11.682 -10.086 1.00 67.06 89 GLU A CA 1
ATOM 742 C C . GLU A 1 89 ? 10.922 12.076 -11.564 1.00 67.06 89 GLU A C 1
ATOM 744 O O . GLU A 1 89 ? 10.784 13.247 -11.919 1.00 67.06 89 GLU A O 1
ATOM 749 N N . ASN A 1 90 ? 11.038 11.086 -12.452 1.00 59.44 90 ASN A N 1
ATOM 750 C CA . ASN A 1 90 ? 11.139 11.321 -13.895 1.00 59.44 90 ASN A CA 1
ATOM 751 C C . ASN A 1 90 ? 9.853 11.913 -14.510 1.00 59.44 90 ASN A C 1
ATOM 753 O O . ASN A 1 90 ? 9.909 12.682 -15.471 1.00 59.44 90 ASN A O 1
ATOM 757 N N . SER A 1 91 ? 8.682 11.593 -13.951 1.00 57.34 91 SER A N 1
ATOM 758 C CA . SER A 1 91 ? 7.401 12.165 -14.397 1.00 57.34 91 SER A CA 1
ATOM 759 C C . SER A 1 91 ? 7.230 13.631 -13.969 1.00 57.34 91 SER A C 1
ATOM 761 O O . SER A 1 91 ? 6.559 14.403 -14.656 1.00 57.34 91 SER A O 1
ATOM 763 N N . GLN A 1 92 ? 7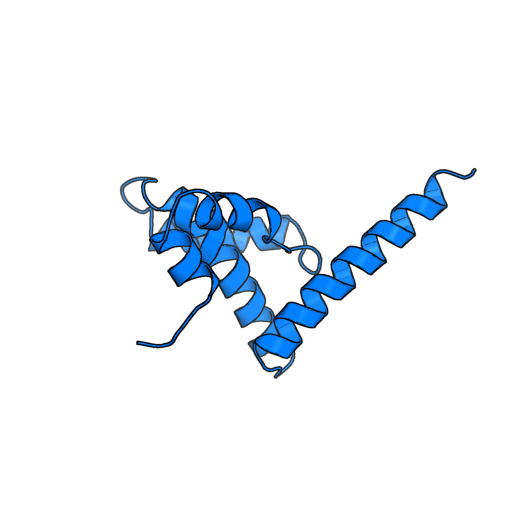.842 14.038 -12.850 1.00 53.81 92 GLN A N 1
ATOM 764 C CA . GLN A 1 92 ? 7.836 15.430 -12.388 1.00 53.81 92 GLN A CA 1
ATOM 765 C C . GLN A 1 92 ? 8.769 16.320 -13.220 1.00 53.81 92 GLN A C 1
ATOM 767 O O . GLN A 1 92 ? 8.410 17.467 -13.493 1.00 53.81 92 GLN A O 1
ATOM 772 N N . ASP A 1 93 ? 9.893 15.783 -13.704 1.00 50.34 93 ASP A N 1
ATOM 773 C CA . ASP A 1 93 ? 10.790 16.500 -14.619 1.00 50.34 93 ASP A CA 1
ATOM 774 C C . ASP A 1 93 ? 10.128 16.800 -15.975 1.00 50.34 93 ASP A C 1
ATOM 776 O O . ASP A 1 93 ? 10.282 17.901 -16.507 1.00 50.34 93 ASP A O 1
ATOM 780 N N . PHE A 1 94 ? 9.298 15.894 -16.505 1.00 45.12 94 PHE A N 1
ATOM 781 C CA . PHE A 1 94 ? 8.544 16.147 -17.742 1.00 45.12 94 PHE A CA 1
ATOM 782 C C . PHE A 1 94 ? 7.524 17.298 -17.591 1.00 45.1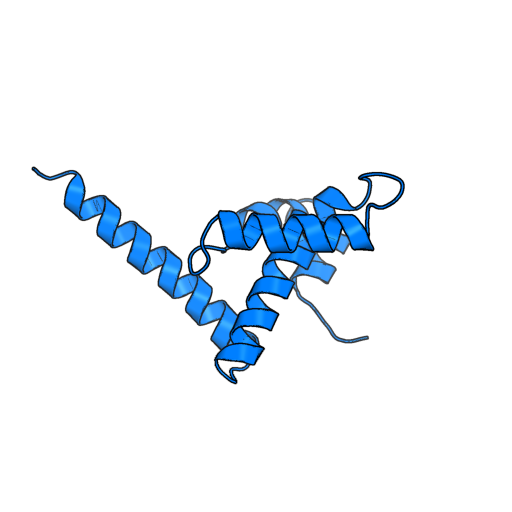2 94 PHE A C 1
ATOM 784 O O . PHE A 1 94 ? 7.360 18.103 -18.506 1.00 45.12 94 PHE A O 1
ATOM 791 N N . MET A 1 95 ? 6.896 17.457 -16.415 1.00 45.00 95 MET A N 1
ATOM 792 C CA . MET A 1 95 ? 5.946 18.555 -16.151 1.00 45.00 95 MET A CA 1
ATOM 793 C C . MET A 1 95 ? 6.604 19.930 -15.936 1.00 45.00 95 MET A C 1
ATOM 795 O O . MET A 1 95 ? 5.912 20.953 -15.983 1.00 45.00 95 MET A O 1
ATOM 799 N N . LEU A 1 96 ? 7.913 19.989 -15.676 1.00 45.75 96 LEU A N 1
ATOM 800 C CA . LEU A 1 96 ? 8.646 21.254 -15.537 1.00 45.75 96 LEU A CA 1
ATOM 801 C C . LEU A 1 96 ? 9.081 21.832 -16.890 1.00 45.75 96 LEU A C 1
ATOM 803 O O . LEU A 1 96 ? 9.278 23.042 -16.996 1.00 45.75 96 LEU A O 1
ATOM 807 N N . ILE A 1 97 ? 9.170 21.004 -17.933 1.00 47.75 97 ILE A N 1
ATOM 808 C CA . ILE A 1 97 ? 9.571 21.440 -19.277 1.00 47.75 97 ILE A CA 1
ATOM 809 C C . ILE A 1 97 ? 8.406 22.151 -19.995 1.00 47.75 97 ILE A C 1
ATOM 811 O O . ILE A 1 97 ? 8.627 23.159 -20.664 1.00 47.75 97 ILE A O 1
ATOM 815 N N . ASP A 1 98 ? 7.158 21.731 -19.762 1.00 45.09 98 ASP A N 1
ATOM 816 C CA . ASP A 1 98 ? 5.959 22.290 -20.419 1.00 45.09 98 ASP A CA 1
ATOM 817 C C . ASP A 1 98 ? 5.514 23.677 -19.903 1.00 45.09 98 ASP A C 1
ATOM 819 O O . ASP A 1 98 ? 4.592 24.282 -20.446 1.00 45.09 98 ASP A O 1
ATOM 823 N N . LYS A 1 99 ? 6.164 24.229 -18.869 1.00 47.97 99 LYS A N 1
ATOM 824 C CA . LYS A 1 99 ? 5.889 25.596 -18.372 1.00 47.97 99 LYS A CA 1
ATOM 825 C C . LYS A 1 99 ? 6.781 26.675 -18.995 1.00 47.97 99 LYS A C 1
ATOM 827 O O . LYS A 1 99 ? 6.742 27.819 -18.543 1.00 47.97 99 LYS A O 1
ATOM 832 N N . THR A 1 100 ? 7.571 26.329 -20.013 1.00 43.50 100 THR A N 1
ATOM 833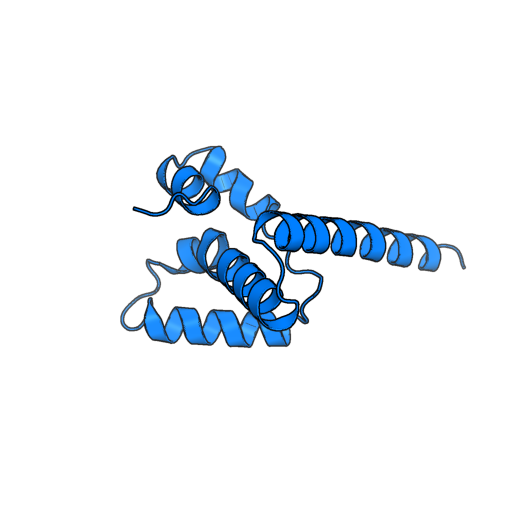 C CA . THR A 1 100 ? 8.539 27.241 -20.650 1.00 43.50 100 THR A CA 1
ATOM 834 C C . THR A 1 100 ? 8.256 27.474 -22.138 1.00 43.50 100 THR A C 1
ATOM 836 O O . THR A 1 100 ? 9.186 27.509 -22.945 1.00 43.50 100 THR A O 1
ATOM 839 N N . VAL A 1 101 ? 6.982 27.650 -22.506 1.00 39.38 101 VAL A N 1
ATOM 840 C CA . VAL A 1 101 ? 6.575 28.170 -23.826 1.00 39.38 101 VAL A CA 1
ATOM 841 C C . VAL A 1 101 ? 5.613 29.335 -23.657 1.00 39.38 101 VAL A C 1
ATOM 843 O O . VAL A 1 101 ? 4.632 29.181 -22.896 1.00 39.38 101 VAL A O 1
#

Organism: Owenia fusiformis (NCBI:txid6347)

=== Feature glossary ===
Key to the feature types in this record:

— What the protein is —

Primary structure: the covalent order of the twenty standard amino acids along the backbone. Two proteins with the same sequence will (almost always) fold to the same structure; two with 30% identity often share a fold but not the details.

Database cross-references. InterPro integrates a dozen domain/family signature databases into unified entries with residue-range hits. GO terms attach function/process/location labels with evidence codes. CATH codes position the fold in a four-level structural taxonomy. Organism is the NCBI-taxonomy species name.

— Where its atoms are —

The mmCIF block holds the 3D Cartesian coordinates of each backbone atom (N, Cα, C, O) in ångströms. mmCIF is the PDB's canonical archive format — a tagged-loop text representation of the atomic model.

Six rendered views show the 3D structure from the faces of a cube — i.e. along ±x, ±y, ±z. Rendering representation is drawn randomly per protein from cartoon (secondary-structure ribbons), sticks (backbone bonds), or molecular surface; coloring is either N→C rainbow (blue at the N-terminus through red at the C-terminus) or one color per chain.

— Local backbone conformation —

DSSP 8-state secondary structure assigns each residue one of H (α-helix), G (3₁₀-helix), I (π-helix), E (extended β-strand), B (isolated β-bridge), T (hydrogen-bonded turn), S (bend), or '-' (coil). The assignment is computed from backbone hydrogen-bond geometry via the Kabsch–Sander algorithm.

P-SEA three-state annotation labels each residue as helix, strand, or coil based purely on the geometry of the Cα trace. It serves as a fallback when the full backbone (and thus DSSP) is unavailable.

The φ/ψ torsion pair specifies the backbone conformation at each residue. φ rotates about the N–Cα bond, ψ about the Cα–C bond. Steric clashes forbid most of the (φ, ψ) plane — the allowed regions (α-helix basin, β-sheet basin, left-handed helix) are the Ramachandran-allowed regions.

— Global shape and packing —

The geometric summary reports three shape descriptors. Rg (radius of gyration) measures how spread out the Cα atoms are about their centre of mass; compact globular proteins have small Rg, elongated or unfolded ones large. Cα contacts (<8 Å, |i−j|>4) count long-range residue pairs in spatial proximity — high for tightly packed folds, near zero for rods or random coil. The bounding-box extents give the protein's footprint along x, y, z in Å.

Accessible surface area quantifies burial. A residue with SASA near zero is packed into the hydrophobic core; one with SASA >100 Å² sits on the surface. Computed here via the Shrake–Rupley numerical algorithm with a 1.4 Å probe.

Plot images: a contact map (which residues are close in 3D, as an N×N binary image), a Ramachandran scatter (backbone torsion angles, revealing secondary-structure composition at a glance), and — for AlphaFold structures — a PAE heatmap (pairwise prediction confidence).

— Structural neighborhood —

The Foldseek 3Di string encodes local tertiary geometry as a 20-letter alphabet — one character per residue — derived from the relative positions of nearby Cα atoms. Unlike the amino-acid sequence, 3Di is a direct function of the 3D structure, so two proteins with the same fold have similar 3Di strings even at low sequence identity.

Nearest PDB neighbors are the top structural matches found by Foldseek when searching this structure against the entire Protein Data Bank. Each hit reports a TM-score (0 to 1; >0.5 almost always implies the same fold) and an E-value. These are *structural* homologs — they may share no detectable sequence similarity.

— Confidence and disorder —

For AlphaFold models, the B-factor field carries pLDDT — the model's own estimate of local accuracy on a 0–100 scale. Regions with pLDDT<50 should be treated as essentially unmodeled; they often correspond to intrinsically disordered segments.

B-factor (Debye–Waller factor) reflects atomic displacement in the crystal lattice. It is an experimental observable (units Å²), not a prediction; low values mean the atom is pinned down, high values mean it moves or is heterogeneous across the crystal.

Predicted aligned error is AlphaFold's pairwise confidence. Unlike pLDDT (per-residue), PAE is per-residue-pair and captures whether two parts of the structure are correctly placed relative to each other. Units are ångströms of expected positional error.